Protein AF-A0A1X7I2V0-F1 (afdb_monomer_lite)

Organism: NCBI:txid561720

Secondary structure (DSSP, 8-state):
--EEEEEETTEEEEEEHHHHHHHHHTTSPTTEEEEEEEE--TTSEEEEEEEESS---HHHHHHHHHHHHHHHHHTT-EEEEEEEE-----------GGG-HHHHHHHHHHHHHHHHHHHHHHHHHHHHHHHHHHHHHHHHSHHHHHHHHHHHHHHHHHH-

Sequence (160 aa):
MYLKWVSGNGGSIFFSKPGLRDFVESRIYEGVICRDIDIMDDNNHLLVSLVTAEDSFYLDKLRLSENLVKDLNSMGIQAMVSWIHKEEEGELEEPSFLEKPLFWGVVGTSLSAVLAMGIVSTLTCLMVGGAFYGLAVFMGSDSGKNIKESIYSLIKEILD

pLDDT: mean 73.67, std 11.05, range [40.5, 87.19]

Structure (mmCIF, N/CA/C/O backbone):
data_AF-A0A1X7I2V0-F1
#
_entry.id   AF-A0A1X7I2V0-F1
#
loop_
_atom_site.group_PDB
_atom_site.id
_atom_site.type_symbol
_atom_site.label_atom_id
_atom_site.label_alt_id
_atom_site.label_comp_id
_atom_site.label_asym_id
_atom_site.label_entity_id
_atom_site.label_seq_id
_atom_site.pdbx_PDB_ins_code
_atom_site.Cartn_x
_atom_site.Cartn_y
_atom_site.Cartn_z
_atom_site.occupancy
_atom_site.B_iso_or_equiv
_atom_site.auth_seq_id
_atom_site.auth_comp_id
_atom_site.auth_asym_id
_atom_site.auth_atom_id
_atom_site.pdbx_PDB_model_num
ATOM 1 N N . MET A 1 1 ? -3.718 -9.177 11.049 1.00 46.72 1 MET A N 1
ATOM 2 C CA . MET A 1 1 ? -4.821 -9.107 12.033 1.00 46.72 1 MET A CA 1
ATOM 3 C C . MET A 1 1 ? -4.490 -7.996 13.019 1.00 46.72 1 MET A C 1
ATOM 5 O O . MET A 1 1 ? -3.739 -8.232 13.951 1.00 46.72 1 MET A O 1
ATOM 9 N N . TYR A 1 2 ? -4.954 -6.771 12.752 1.00 53.38 2 TYR A N 1
ATOM 10 C CA . TYR A 1 2 ? -4.759 -5.632 13.655 1.00 53.38 2 TYR A CA 1
ATOM 11 C C . TYR A 1 2 ? -5.954 -5.552 14.604 1.00 53.38 2 TYR A C 1
ATOM 13 O O . TYR A 1 2 ? -7.100 -5.498 14.148 1.00 53.38 2 TYR A O 1
ATOM 21 N N . LEU A 1 3 ? -5.672 -5.619 15.904 1.00 58.50 3 LEU A N 1
ATOM 22 C CA . LEU A 1 3 ? -6.649 -5.521 16.982 1.00 58.50 3 LEU A CA 1
ATOM 23 C C . LEU A 1 3 ? -6.447 -4.177 17.679 1.00 58.50 3 LEU A C 1
ATOM 25 O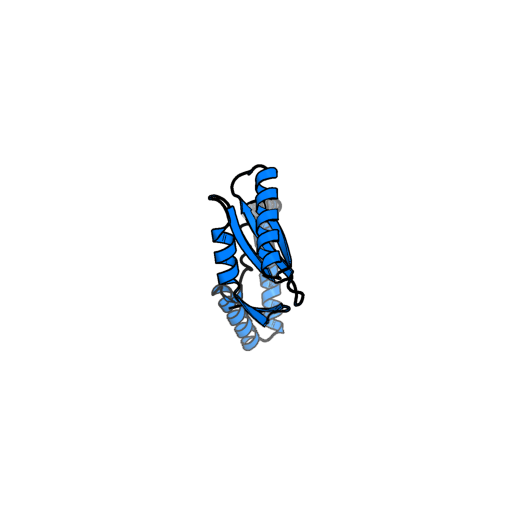 O . LEU A 1 3 ? -5.356 -3.919 18.183 1.00 58.50 3 LEU A O 1
ATOM 29 N N . LYS A 1 4 ? -7.481 -3.335 17.714 1.00 61.59 4 LYS A N 1
ATOM 30 C CA . LYS A 1 4 ? -7.475 -2.118 18.525 1.00 61.59 4 LYS A CA 1
ATOM 31 C C . LYS A 1 4 ? -8.071 -2.410 19.891 1.00 61.59 4 LYS A C 1
ATOM 33 O O . LYS A 1 4 ? -9.153 -2.993 19.984 1.00 61.59 4 LYS A O 1
ATOM 38 N N . TRP A 1 5 ? -7.359 -1.983 20.927 1.00 59.53 5 TRP A N 1
ATOM 39 C CA . TRP A 1 5 ? -7.824 -2.035 22.302 1.00 59.53 5 TRP A CA 1
ATOM 40 C C . TRP A 1 5 ? -8.564 -0.740 22.626 1.00 59.53 5 TRP A C 1
ATOM 42 O O . TRP A 1 5 ? -7.959 0.326 22.661 1.00 59.53 5 TRP A O 1
ATOM 52 N N . VAL A 1 6 ? -9.877 -0.828 22.822 1.00 62.28 6 VAL A N 1
ATOM 53 C CA . VAL A 1 6 ? -10.708 0.310 23.225 1.00 62.28 6 VAL A CA 1
ATOM 54 C C . VAL A 1 6 ? -11.168 0.052 24.653 1.00 62.28 6 VAL A C 1
ATOM 56 O O . VAL A 1 6 ? -11.920 -0.891 24.902 1.00 62.28 6 VAL A O 1
ATOM 59 N N . SER A 1 7 ? -10.718 0.886 25.589 1.00 57.56 7 SER A N 1
ATOM 60 C CA . SER A 1 7 ? -11.118 0.822 26.997 1.00 57.56 7 SER A CA 1
ATOM 61 C C . SER A 1 7 ? -12.104 1.939 27.318 1.00 57.56 7 SER A C 1
ATOM 63 O O . SER A 1 7 ? -11.795 3.113 27.137 1.00 57.56 7 SER A O 1
ATOM 65 N N . GLY A 1 8 ? -13.298 1.569 27.781 1.00 61.75 8 GLY A N 1
ATOM 66 C CA . GLY A 1 8 ? -14.348 2.496 28.199 1.00 61.75 8 GLY A CA 1
ATOM 67 C C . GLY A 1 8 ? -14.795 2.260 29.642 1.00 61.75 8 GLY A C 1
ATOM 68 O O . GLY A 1 8 ? -14.341 1.338 30.315 1.00 61.75 8 GLY A O 1
ATOM 69 N N . ASN A 1 9 ? -15.749 3.070 30.110 1.00 55.38 9 ASN A N 1
ATOM 70 C CA . ASN A 1 9 ? -16.264 3.022 31.489 1.00 55.38 9 ASN A CA 1
ATOM 71 C C . ASN A 1 9 ? -16.931 1.681 31.879 1.00 55.38 9 ASN A C 1
ATOM 73 O O . ASN A 1 9 ? -17.172 1.444 33.058 1.00 55.38 9 ASN A O 1
ATOM 77 N N . GLY A 1 10 ? -17.255 0.823 30.903 1.00 59.41 10 GLY A N 1
ATOM 78 C CA . GLY A 1 10 ? -17.902 -0.482 31.097 1.00 59.41 10 GLY A CA 1
ATOM 79 C C . GLY A 1 10 ? -17.017 -1.703 30.815 1.00 59.41 10 GLY A C 1
ATOM 80 O O . GLY A 1 10 ? -17.522 -2.820 30.867 1.00 59.41 10 GLY A O 1
ATOM 81 N N . GLY A 1 11 ? -15.730 -1.515 30.498 1.00 61.28 11 GLY A N 1
ATOM 82 C CA . GLY A 1 11 ? -14.804 -2.598 30.146 1.00 61.28 11 GLY A CA 1
ATOM 83 C C . GLY A 1 11 ? -14.008 -2.325 28.868 1.00 61.28 11 GLY A C 1
ATOM 84 O O . GLY A 1 11 ? -14.058 -1.227 28.310 1.00 61.28 11 GLY A O 1
ATOM 85 N N . SER A 1 12 ? -13.259 -3.332 28.417 1.00 61.50 12 SER A N 1
ATOM 86 C CA . SER A 1 12 ? -12.441 -3.269 27.203 1.00 61.50 12 SER A CA 1
ATOM 87 C C . SER A 1 12 ? -13.019 -4.138 26.086 1.00 61.50 12 SER A C 1
ATOM 89 O O . SER A 1 12 ? -13.438 -5.274 26.313 1.00 61.50 12 SER A O 1
ATOM 91 N N . ILE A 1 13 ? -13.051 -3.591 24.870 1.00 70.25 13 ILE A N 1
ATOM 92 C CA . ILE A 1 13 ? -13.523 -4.275 23.662 1.00 70.25 13 ILE A CA 1
ATOM 93 C C . ILE A 1 13 ? -12.380 -4.315 22.649 1.00 70.25 13 ILE A C 1
ATOM 95 O O . ILE A 1 13 ? -11.661 -3.333 22.449 1.00 70.25 13 ILE A O 1
ATOM 99 N N . PHE A 1 14 ? -12.212 -5.475 22.014 1.00 71.56 14 PHE A N 1
ATOM 100 C CA . PHE A 1 14 ? -11.254 -5.670 20.935 1.00 71.56 14 PHE A CA 1
ATOM 101 C C . PHE A 1 14 ? -11.953 -5.475 19.596 1.00 71.56 14 PHE A C 1
ATOM 103 O O . PHE A 1 14 ? -12.860 -6.232 19.250 1.00 71.56 14 PHE A O 1
ATOM 110 N N . PHE A 1 15 ? -11.497 -4.495 18.824 1.00 73.06 15 PHE A N 1
ATOM 111 C CA . PHE A 1 15 ? -11.977 -4.289 17.464 1.00 73.06 15 PHE A CA 1
ATOM 112 C C . PHE A 1 15 ? -10.955 -4.819 16.470 1.00 73.06 15 PHE A C 1
ATOM 114 O O . PHE A 1 15 ? -9.779 -4.464 16.529 1.00 73.06 15 PHE A O 1
ATOM 121 N N . SER A 1 16 ? -11.395 -5.669 15.547 1.00 78.88 16 SER A N 1
ATOM 122 C CA . SER A 1 16 ? -10.553 -6.111 14.439 1.00 78.88 16 SER A CA 1
ATOM 123 C C . SER A 1 16 ? -10.738 -5.170 13.248 1.00 78.88 16 SER A C 1
ATOM 125 O O . SER A 1 16 ? -11.865 -4.779 12.946 1.00 78.88 16 SER A O 1
ATOM 127 N N . LYS A 1 17 ? -9.646 -4.815 12.555 1.00 77.38 17 LYS A N 1
ATOM 128 C CA . LYS A 1 17 ? -9.716 -4.019 11.310 1.00 77.38 17 LYS A CA 1
ATOM 129 C C . LYS A 1 17 ? -10.690 -4.634 10.274 1.00 77.38 17 LYS A C 1
ATOM 131 O O . LYS A 1 17 ? -11.498 -3.880 9.743 1.00 77.38 17 LYS A O 1
ATOM 136 N N . PRO A 1 18 ? -10.722 -5.969 10.054 1.00 79.12 18 PRO A N 1
ATOM 137 C CA . PRO A 1 18 ? -11.732 -6.603 9.199 1.00 79.12 18 PRO A CA 1
ATOM 138 C C . PRO A 1 18 ? -13.170 -6.419 9.702 1.00 79.12 18 PRO A C 1
ATOM 140 O O . PRO A 1 18 ? -14.020 -5.990 8.941 1.00 79.12 18 PRO A O 1
ATOM 143 N N . GLY A 1 19 ? -13.445 -6.642 10.991 1.00 80.94 19 GLY A N 1
ATOM 144 C CA . GLY A 1 19 ? -14.808 -6.497 11.519 1.00 80.94 19 GLY A CA 1
ATOM 145 C C . GLY A 1 19 ? -15.313 -5.050 11.522 1.00 80.94 19 GLY A C 1
ATOM 146 O O . GLY A 1 19 ? -16.501 -4.808 11.331 1.00 80.94 19 GLY A O 1
ATOM 147 N N . LEU A 1 20 ? -14.416 -4.075 11.702 1.00 81.75 20 LEU A N 1
ATOM 148 C CA . LEU A 1 20 ? -14.740 -2.657 11.521 1.00 81.75 20 LEU A CA 1
ATOM 149 C C . LEU A 1 20 ? -15.056 -2.339 10.060 1.00 81.75 20 LEU A C 1
ATOM 151 O O . LEU A 1 20 ? -15.975 -1.567 9.798 1.00 81.75 20 LEU A O 1
ATOM 155 N N . ARG A 1 21 ? -14.327 -2.949 9.120 1.00 83.31 21 ARG A N 1
ATOM 156 C CA . ARG A 1 21 ? -14.596 -2.816 7.688 1.00 83.31 21 ARG A CA 1
ATOM 157 C C . ARG A 1 21 ? -15.968 -3.369 7.341 1.00 83.31 21 ARG A C 1
ATOM 159 O O . ARG A 1 21 ? -16.761 -2.635 6.768 1.00 83.31 21 ARG A O 1
ATOM 166 N N . ASP A 1 22 ? -16.279 -4.580 7.789 1.00 84.12 22 ASP A N 1
ATOM 167 C CA . ASP A 1 22 ? -17.584 -5.207 7.563 1.00 84.12 22 ASP A CA 1
ATOM 168 C C . ASP A 1 22 ? -18.725 -4.366 8.163 1.00 84.12 22 ASP A C 1
ATOM 170 O O . ASP A 1 22 ? -19.780 -4.191 7.552 1.00 84.12 22 ASP A O 1
ATOM 174 N N . PHE A 1 23 ? -18.510 -3.786 9.351 1.00 84.94 23 PHE A N 1
ATOM 175 C CA . PHE A 1 23 ? -19.477 -2.879 9.965 1.00 84.94 23 PHE A CA 1
ATOM 176 C C . PHE A 1 23 ? -19.709 -1.629 9.109 1.00 84.94 23 PHE A C 1
ATOM 178 O O . PHE A 1 23 ? -20.860 -1.278 8.846 1.00 84.94 23 PHE A O 1
ATOM 185 N N . VAL A 1 24 ? -18.643 -0.964 8.658 1.00 85.06 24 VAL A N 1
ATOM 186 C CA . VAL A 1 24 ? -18.753 0.221 7.796 1.00 85.06 24 VAL A CA 1
ATOM 187 C C . VAL A 1 24 ? -19.422 -0.147 6.470 1.00 85.06 24 VAL A C 1
ATOM 189 O O . VAL A 1 24 ? -20.354 0.538 6.058 1.00 85.06 24 VAL A O 1
ATOM 192 N N . GLU A 1 25 ? -19.030 -1.256 5.846 1.00 84.69 25 GLU A N 1
ATOM 193 C CA . GLU A 1 25 ? -19.613 -1.743 4.591 1.00 84.69 25 GLU A CA 1
ATOM 194 C C . GLU A 1 25 ? -21.105 -2.091 4.722 1.00 84.69 25 GLU A C 1
ATOM 196 O O . GLU A 1 25 ? -21.873 -1.869 3.792 1.00 84.69 25 GLU A O 1
ATOM 201 N N . SER A 1 26 ? -21.569 -2.524 5.898 1.00 85.12 26 SER A N 1
ATOM 202 C CA . SER A 1 26 ? -23.003 -2.742 6.149 1.00 85.12 26 SER A CA 1
ATOM 203 C C . SER A 1 26 ? -23.836 -1.454 6.252 1.00 85.12 26 SER A C 1
ATOM 205 O O . SER A 1 26 ? -25.068 -1.504 6.232 1.00 85.12 26 SER A O 1
ATOM 207 N N . ARG A 1 27 ? -23.184 -0.295 6.415 1.00 81.38 27 ARG A N 1
ATOM 208 C CA . ARG A 1 27 ? -23.824 1.015 6.625 1.00 81.38 27 ARG A CA 1
ATOM 209 C C . ARG A 1 27 ? -23.748 1.937 5.412 1.00 81.38 27 ARG A C 1
ATOM 211 O O . ARG A 1 27 ? -24.405 2.978 5.417 1.00 81.38 27 ARG A O 1
ATOM 218 N N . ILE A 1 28 ? -22.967 1.579 4.397 1.00 83.75 28 ILE A N 1
ATOM 219 C CA . ILE A 1 28 ? -22.853 2.336 3.148 1.00 83.75 28 ILE A CA 1
ATOM 220 C C . ILE A 1 28 ? -23.879 1.860 2.111 1.00 83.75 28 ILE A C 1
ATOM 222 O O . ILE A 1 28 ? -24.346 0.726 2.154 1.00 83.75 28 ILE A O 1
ATOM 226 N N . TYR A 1 29 ? -24.273 2.757 1.205 1.00 78.94 29 TYR A N 1
ATOM 227 C CA . TYR A 1 29 ? -25.185 2.448 0.100 1.00 78.94 29 TYR A CA 1
ATOM 228 C C . TYR A 1 29 ? -24.426 1.879 -1.109 1.00 78.94 29 TYR A C 1
ATOM 230 O O . TYR A 1 29 ? -23.210 2.050 -1.227 1.00 78.94 29 TYR A O 1
ATOM 238 N N . GLU A 1 30 ? -25.148 1.211 -2.014 1.00 70.94 30 GLU A N 1
ATOM 239 C CA . GLU A 1 30 ? -24.580 0.663 -3.252 1.00 70.94 30 GLU A CA 1
ATOM 240 C C . GLU A 1 30 ? -23.855 1.757 -4.056 1.00 70.94 30 GLU A C 1
ATOM 242 O O . GLU A 1 30 ? -24.407 2.827 -4.299 1.00 70.94 30 GLU A O 1
ATOM 247 N N . GLY A 1 31 ? -22.603 1.497 -4.448 1.00 70.81 31 GLY A N 1
ATOM 248 C CA . GLY A 1 31 ? -21.759 2.449 -5.187 1.00 70.81 31 GLY A CA 1
ATOM 249 C C . GLY A 1 31 ? -20.688 3.165 -4.349 1.00 70.81 31 GLY A C 1
ATOM 250 O O . GLY A 1 31 ? -19.778 3.769 -4.924 1.00 70.81 31 GLY A O 1
ATOM 251 N N . VAL A 1 32 ? -20.732 3.046 -3.016 1.00 77.81 32 VAL A N 1
ATOM 252 C CA . VAL A 1 32 ? -19.659 3.489 -2.107 1.00 77.81 32 VAL A CA 1
ATOM 253 C C . VAL A 1 32 ? -18.852 2.284 -1.638 1.00 77.81 32 VAL A C 1
ATOM 255 O O . VAL A 1 32 ? -19.412 1.244 -1.304 1.00 77.81 32 VAL A O 1
ATOM 258 N N . ILE A 1 33 ? -17.529 2.424 -1.597 1.00 80.25 33 ILE A N 1
ATOM 259 C CA . ILE A 1 33 ? -16.599 1.383 -1.154 1.00 80.25 33 ILE A CA 1
ATOM 260 C C . ILE A 1 33 ? -15.769 1.924 0.010 1.00 80.25 33 ILE A C 1
ATOM 262 O O . ILE A 1 33 ? -15.228 3.031 -0.058 1.00 80.25 33 ILE A O 1
ATOM 266 N N . CYS A 1 34 ? -15.631 1.130 1.072 1.00 80.38 34 CYS A N 1
ATOM 267 C CA . CYS A 1 34 ? -14.645 1.387 2.115 1.00 80.38 34 CYS A CA 1
ATOM 268 C C . CYS A 1 34 ? -13.259 0.969 1.597 1.00 80.38 34 CYS A C 1
ATOM 270 O O . CYS A 1 34 ? -12.986 -0.223 1.427 1.00 80.38 34 CYS A O 1
ATOM 272 N N . ARG A 1 35 ? -12.403 1.952 1.284 1.00 80.25 35 ARG A N 1
ATOM 273 C CA . ARG A 1 35 ? -11.049 1.709 0.755 1.00 80.25 35 ARG A CA 1
ATOM 274 C C . ARG A 1 35 ? -10.137 1.219 1.867 1.00 80.25 35 ARG A C 1
ATOM 276 O O . ARG A 1 35 ? -9.513 0.173 1.721 1.00 80.25 35 ARG A O 1
ATOM 283 N N . ASP A 1 36 ? -10.095 1.963 2.967 1.00 79.75 36 ASP A N 1
ATOM 284 C CA . ASP A 1 36 ? -9.294 1.591 4.124 1.00 79.75 36 ASP A CA 1
ATOM 285 C C . ASP A 1 36 ? -9.879 2.134 5.431 1.00 79.75 36 ASP A C 1
ATOM 287 O O . ASP A 1 36 ? -10.656 3.094 5.449 1.00 79.75 36 ASP A O 1
ATOM 291 N N . ILE A 1 37 ? 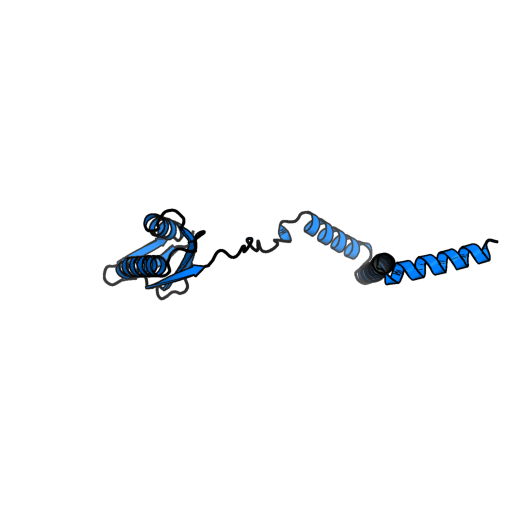-9.486 1.493 6.526 1.00 80.06 37 ILE A N 1
ATOM 292 C CA . ILE A 1 37 ? -9.758 1.921 7.892 1.00 80.06 37 ILE A CA 1
ATOM 293 C C . ILE A 1 37 ? -8.434 1.975 8.635 1.00 80.06 37 ILE A C 1
ATOM 295 O O . ILE A 1 37 ? -7.856 0.938 8.976 1.00 80.06 37 ILE A O 1
ATOM 299 N N . ASP A 1 38 ? -7.984 3.185 8.933 1.00 79.69 38 ASP A N 1
ATOM 300 C CA . ASP A 1 38 ? -6.739 3.408 9.644 1.00 79.69 38 ASP A CA 1
ATOM 301 C C . ASP A 1 38 ? -6.960 3.785 11.095 1.00 79.69 38 ASP A C 1
ATOM 303 O O . ASP A 1 38 ? -7.816 4.581 11.478 1.00 79.69 38 ASP A O 1
ATOM 307 N N . ILE A 1 39 ? -6.142 3.171 11.933 1.00 74.44 39 ILE A N 1
ATOM 308 C CA . ILE A 1 39 ? -6.123 3.401 13.363 1.00 74.44 39 ILE A CA 1
ATOM 309 C C . ILE A 1 39 ? -4.990 4.389 13.603 1.00 74.44 39 ILE A C 1
ATOM 311 O O . ILE A 1 39 ? -3.826 4.005 13.596 1.00 74.44 39 ILE A O 1
ATOM 315 N N . MET A 1 40 ? -5.340 5.667 13.750 1.00 69.62 40 MET A N 1
ATOM 316 C CA . MET A 1 40 ? -4.345 6.743 13.741 1.00 69.62 40 MET A CA 1
ATOM 317 C C . MET A 1 40 ? -3.542 6.852 15.039 1.00 69.62 40 MET A C 1
ATOM 319 O O . MET A 1 40 ? -2.438 7.383 15.008 1.00 69.62 40 MET A O 1
ATOM 323 N N . ASP A 1 41 ? -4.084 6.397 16.172 1.00 63.53 41 ASP A N 1
ATOM 324 C CA . ASP A 1 41 ? -3.416 6.552 17.468 1.00 63.53 41 ASP A CA 1
ATOM 325 C C . ASP A 1 41 ? -3.996 5.631 18.561 1.00 63.53 41 ASP A C 1
ATOM 327 O O . ASP A 1 41 ? -5.113 5.096 18.422 1.00 63.53 41 ASP A O 1
ATOM 331 N N . ASP A 1 42 ? -3.269 5.541 19.681 1.00 62.66 42 ASP A N 1
ATOM 332 C CA . ASP A 1 42 ? -3.669 4.906 20.951 1.00 62.66 42 ASP A CA 1
ATOM 333 C C . ASP A 1 42 ? -4.900 5.585 21.586 1.00 62.66 42 ASP A C 1
ATOM 335 O O . ASP A 1 42 ? -5.623 4.981 22.376 1.00 62.66 42 ASP A O 1
ATOM 339 N N . ASN A 1 43 ? -5.214 6.819 21.183 1.00 60.19 43 ASN A N 1
ATOM 340 C CA . ASN A 1 43 ? -6.324 7.620 21.708 1.00 60.19 43 ASN A CA 1
ATOM 341 C C . ASN A 1 43 ? -7.704 7.281 21.110 1.00 60.19 43 ASN A C 1
ATOM 343 O O . ASN A 1 43 ? -8.583 8.133 21.056 1.00 60.19 43 ASN A O 1
ATOM 347 N N . ASN A 1 44 ? -7.940 6.052 20.642 1.00 69.50 44 ASN A N 1
ATOM 348 C CA . ASN A 1 44 ? -9.218 5.645 20.029 1.00 69.50 44 ASN A CA 1
ATOM 349 C C . ASN A 1 44 ? -9.617 6.369 18.729 1.00 69.50 44 ASN A C 1
ATOM 351 O O . ASN A 1 44 ? -10.754 6.223 18.286 1.00 69.50 44 ASN A O 1
ATOM 355 N N . HIS A 1 45 ? -8.687 7.041 18.047 1.00 78.19 45 HIS A N 1
ATOM 356 C CA . HIS A 1 45 ? -8.988 7.700 16.773 1.00 78.19 45 HIS A CA 1
ATOM 357 C C . HIS A 1 45 ? -8.998 6.703 15.602 1.00 78.19 45 HIS A C 1
ATOM 359 O O . HIS A 1 45 ? -8.109 5.849 15.492 1.00 78.19 45 HIS A O 1
ATOM 365 N N . LEU A 1 46 ? -10.017 6.792 14.754 1.00 82.50 46 LEU A N 1
ATOM 366 C CA . LEU A 1 46 ? -10.243 5.927 13.600 1.00 82.50 46 LEU A CA 1
ATOM 367 C C . LEU A 1 46 ? -10.501 6.789 12.363 1.00 82.50 46 LEU A C 1
ATOM 369 O O . LEU A 1 46 ? -11.416 7.606 12.361 1.00 82.50 46 LEU A O 1
ATOM 373 N N . LEU A 1 47 ? -9.718 6.595 11.312 1.00 82.88 47 LEU A N 1
ATOM 374 C CA . LEU A 1 47 ? -9.920 7.220 10.015 1.00 82.88 47 LEU A CA 1
ATOM 375 C C . LEU A 1 47 ? -10.595 6.215 9.085 1.00 82.88 47 LEU A C 1
ATOM 377 O O . LEU A 1 47 ? -10.044 5.151 8.815 1.00 82.88 47 LEU A O 1
ATOM 381 N N . VAL A 1 48 ? -11.787 6.546 8.600 1.00 84.00 48 VAL A N 1
ATOM 382 C CA . VAL A 1 48 ? -12.508 5.749 7.602 1.00 84.00 48 VAL A CA 1
ATOM 383 C C . VAL A 1 48 ? -12.382 6.440 6.256 1.00 84.00 48 VAL A C 1
ATOM 385 O O . VAL A 1 48 ? -12.883 7.551 6.082 1.00 84.00 48 VAL A O 1
ATOM 388 N N . SER A 1 49 ? -11.741 5.774 5.303 1.00 84.50 49 SER A N 1
ATOM 389 C CA . SER A 1 49 ? -11.558 6.273 3.943 1.00 84.50 49 SER A CA 1
ATOM 390 C C . SER A 1 49 ? -12.614 5.665 3.023 1.00 84.50 49 SER A C 1
ATOM 392 O O . SER A 1 49 ? -12.603 4.462 2.748 1.00 84.50 49 SER A O 1
ATOM 394 N N . LEU A 1 50 ? -13.539 6.498 2.545 1.00 84.06 50 LEU A N 1
ATOM 395 C CA . LEU A 1 50 ? -14.618 6.105 1.640 1.00 84.06 50 LEU A CA 1
ATOM 396 C C . LEU A 1 50 ? -14.348 6.608 0.223 1.00 84.06 50 LEU A C 1
ATOM 398 O O . LEU A 1 50 ? -13.923 7.746 0.025 1.00 84.06 50 LEU A O 1
ATOM 402 N N . VAL A 1 51 ? -14.643 5.764 -0.762 1.00 80.69 51 VAL A N 1
ATOM 403 C CA . VAL A 1 51 ? -14.536 6.076 -2.190 1.00 80.69 51 VAL A CA 1
ATOM 404 C C . VAL A 1 51 ? -15.908 5.914 -2.828 1.00 80.69 51 VAL A C 1
ATOM 406 O O . VAL A 1 51 ? -16.606 4.939 -2.564 1.00 80.69 51 VAL A O 1
ATOM 409 N N . THR A 1 52 ? -16.287 6.853 -3.691 1.00 76.75 52 THR A N 1
ATOM 410 C CA . THR A 1 52 ? -17.495 6.764 -4.522 1.00 76.75 52 THR A CA 1
ATOM 411 C C . THR A 1 52 ? -17.112 6.854 -5.994 1.00 76.75 52 T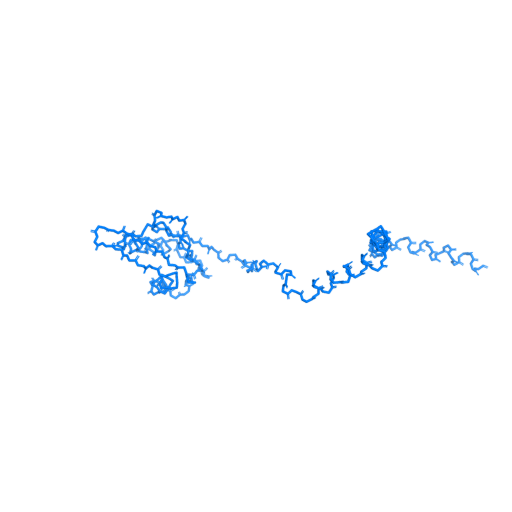HR A C 1
ATOM 413 O O . THR A 1 52 ? -16.230 7.634 -6.355 1.00 76.75 52 THR A O 1
ATOM 416 N N . ALA A 1 53 ? -17.744 6.034 -6.836 1.00 63.59 53 ALA A N 1
ATOM 417 C CA . ALA A 1 53 ? -17.568 6.087 -8.291 1.00 63.59 53 ALA A CA 1
ATOM 418 C C . ALA A 1 53 ? -18.433 7.177 -8.945 1.00 63.59 53 ALA A C 1
ATOM 420 O O . ALA A 1 53 ? -18.113 7.648 -10.032 1.00 63.59 53 ALA A O 1
ATOM 421 N N . GLU A 1 54 ? -19.515 7.577 -8.278 1.00 63.94 54 GLU A N 1
ATOM 422 C CA . GLU A 1 54 ? -20.396 8.649 -8.725 1.00 63.94 54 GLU A CA 1
ATOM 423 C C . GLU A 1 54 ? -20.055 9.954 -8.003 1.00 63.94 54 GLU A C 1
ATOM 425 O O . GLU A 1 54 ? -19.670 9.941 -6.824 1.00 63.94 54 GLU A O 1
ATOM 430 N N . ASP A 1 55 ? -20.266 11.084 -8.687 1.00 61.94 55 ASP A N 1
ATOM 431 C CA . ASP A 1 55 ? -20.384 12.412 -8.076 1.00 61.94 55 ASP A CA 1
ATOM 432 C C . ASP A 1 55 ? -21.663 12.456 -7.226 1.00 61.94 55 ASP A C 1
ATOM 434 O O . ASP A 1 55 ? -22.637 13.147 -7.525 1.00 61.94 55 ASP A O 1
ATOM 438 N N . SER A 1 56 ? -21.686 11.653 -6.162 1.00 63.22 56 SER A N 1
ATOM 439 C CA . SER A 1 56 ? -22.796 11.624 -5.229 1.00 63.22 56 SER A CA 1
ATOM 440 C C . SER A 1 56 ? -22.927 12.997 -4.579 1.00 63.22 56 SER A C 1
ATOM 442 O O . SER A 1 56 ? -21.930 13.657 -4.251 1.00 63.22 56 SER A O 1
ATOM 444 N N . PHE A 1 57 ? -24.174 13.458 -4.448 1.00 67.88 57 PHE A N 1
ATOM 445 C CA . PHE A 1 57 ? -24.478 14.795 -3.958 1.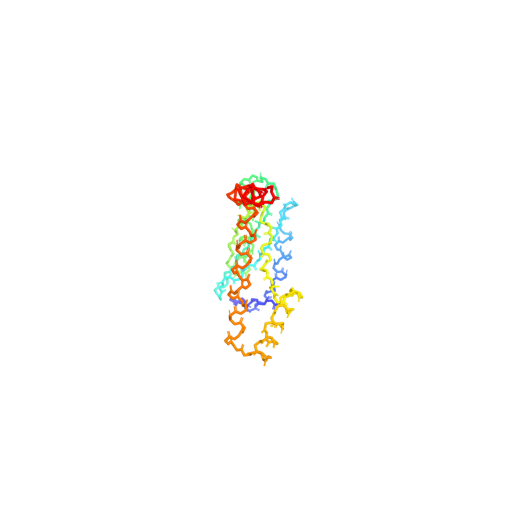00 67.88 57 PHE A CA 1
ATOM 446 C C . PHE A 1 57 ? -23.780 15.036 -2.614 1.00 67.88 57 PHE A C 1
ATOM 448 O O . PHE A 1 57 ? -23.840 14.210 -1.704 1.00 67.88 57 PHE A O 1
ATOM 455 N N . TYR A 1 58 ? -23.136 16.198 -2.472 1.00 74.00 58 TYR A N 1
ATOM 456 C CA . TYR A 1 58 ? -22.391 16.591 -1.267 1.00 74.00 58 TYR A CA 1
ATOM 457 C C . TYR A 1 58 ? -23.186 16.369 0.035 1.00 74.00 58 TYR A C 1
ATOM 459 O O . TYR A 1 58 ? -22.627 15.956 1.049 1.00 74.00 58 TYR A O 1
ATOM 467 N N . LEU A 1 59 ? -24.506 16.580 -0.007 1.00 76.31 59 LEU A N 1
ATOM 468 C CA . LEU A 1 59 ? -25.405 16.369 1.130 1.00 76.31 59 LEU A CA 1
ATOM 469 C C . LEU A 1 59 ? -25.522 14.899 1.554 1.00 76.31 59 LEU A C 1
ATOM 471 O O . LEU A 1 59 ? -25.615 14.625 2.749 1.00 76.31 59 LEU A O 1
ATOM 475 N N . ASP A 1 60 ? -25.490 13.960 0.612 1.00 79.62 60 ASP A N 1
ATOM 476 C CA . ASP A 1 60 ? -25.575 12.530 0.912 1.00 79.62 60 ASP A CA 1
ATOM 477 C C . ASP A 1 60 ? -24.250 12.014 1.480 1.00 79.62 60 ASP A C 1
ATOM 479 O O . ASP A 1 60 ? -24.246 11.245 2.444 1.00 79.62 60 ASP A O 1
ATOM 483 N N . LYS A 1 61 ? -23.120 12.524 0.966 1.00 79.19 61 LYS A N 1
ATOM 484 C CA . LYS A 1 61 ? -21.788 12.280 1.543 1.00 79.19 61 LYS A CA 1
ATOM 485 C C . LYS A 1 61 ? -21.702 12.769 2.987 1.00 79.19 61 LYS A C 1
ATOM 487 O O . LYS A 1 61 ? -21.240 12.034 3.861 1.00 79.19 61 LYS A O 1
ATOM 492 N N . LEU A 1 62 ? -22.186 13.985 3.245 1.00 81.62 62 LEU A N 1
ATOM 493 C CA . LEU A 1 62 ? -22.159 14.587 4.575 1.00 81.62 62 LEU A CA 1
ATOM 494 C C . LEU A 1 62 ? -23.033 13.797 5.559 1.00 81.62 62 LEU A C 1
ATOM 496 O O . LEU A 1 62 ? -22.552 13.394 6.616 1.00 81.62 62 LEU A O 1
ATOM 500 N N . ARG A 1 63 ? -24.275 13.475 5.180 1.00 85.00 63 ARG A N 1
ATOM 501 C CA . ARG A 1 63 ? -25.192 12.679 6.015 1.00 85.00 63 ARG A CA 1
ATOM 502 C C . ARG A 1 63 ? -24.639 11.300 6.345 1.00 85.00 63 ARG A C 1
ATOM 504 O O . ARG A 1 63 ? -24.734 10.863 7.489 1.00 85.00 63 ARG A O 1
ATOM 511 N N . LEU A 1 64 ? -24.062 10.612 5.361 1.00 84.94 64 LEU A N 1
ATOM 512 C CA . LEU A 1 64 ? -23.447 9.311 5.594 1.00 84.94 64 LEU A CA 1
ATOM 513 C C . LEU A 1 64 ? -22.253 9.435 6.549 1.00 84.94 64 LEU A C 1
ATOM 515 O O . LEU A 1 64 ? -22.149 8.656 7.494 1.00 84.94 64 LEU A O 1
ATOM 519 N N . SER A 1 65 ? -21.393 10.439 6.346 1.00 85.56 65 SER A N 1
ATOM 520 C CA . SER A 1 65 ? -20.259 10.673 7.241 1.00 85.56 65 SER A CA 1
ATOM 521 C C . SER A 1 65 ? -20.699 10.986 8.672 1.00 85.56 65 SER A C 1
ATOM 523 O O . SER A 1 65 ? -20.171 10.391 9.604 1.00 85.56 65 SER A O 1
ATOM 525 N N . GLU A 1 66 ? -21.714 11.831 8.865 1.00 86.50 66 GLU A N 1
ATOM 526 C CA . GLU A 1 66 ? -22.246 12.157 10.191 1.00 86.50 66 GLU A CA 1
ATOM 527 C C . GLU A 1 66 ? -22.854 10.935 10.884 1.00 86.50 66 GLU A C 1
ATOM 529 O O . GLU A 1 66 ? -22.607 10.717 12.071 1.00 86.50 66 GLU A O 1
ATOM 534 N N . ASN A 1 67 ? -23.605 10.108 10.152 1.00 87.19 67 ASN A N 1
ATOM 535 C CA . ASN A 1 67 ? -24.190 8.882 10.694 1.00 87.19 67 ASN A CA 1
ATOM 536 C C . ASN A 1 67 ? -23.111 7.873 11.102 1.00 87.19 67 ASN A C 1
ATOM 538 O O . ASN A 1 67 ? -23.165 7.341 12.208 1.00 87.19 67 ASN A O 1
ATOM 542 N N . LEU A 1 68 ? -22.100 7.660 10.255 1.00 86.06 68 LEU A N 1
ATOM 543 C CA . LEU A 1 68 ? -20.970 6.779 10.561 1.00 86.06 68 LEU A CA 1
ATOM 544 C C . LEU A 1 68 ? -20.181 7.270 11.776 1.00 86.06 68 LEU A C 1
ATOM 546 O O . LEU A 1 68 ? -19.879 6.486 12.673 1.00 86.06 68 LEU A O 1
ATOM 550 N N . VAL A 1 69 ? -19.886 8.571 11.837 1.00 87.06 69 VAL A N 1
ATOM 551 C CA . VAL A 1 69 ? -19.201 9.178 12.984 1.00 87.06 69 VAL A CA 1
ATOM 552 C C . VAL A 1 69 ? -20.035 9.025 14.251 1.00 87.06 69 VAL A C 1
ATOM 554 O O . VAL A 1 69 ? -19.496 8.675 15.296 1.00 87.06 69 VAL A O 1
ATOM 557 N N . LYS A 1 70 ? -21.352 9.236 14.182 1.00 86.56 70 LYS A N 1
ATOM 558 C CA . LYS A 1 70 ? -22.254 9.076 15.328 1.00 86.56 70 LYS A CA 1
ATOM 559 C C . LYS A 1 70 ? -22.305 7.632 15.827 1.00 86.56 70 LYS A C 1
ATOM 561 O O . LYS A 1 70 ? -22.206 7.412 17.034 1.00 86.56 70 LYS A O 1
ATOM 566 N N . ASP A 1 71 ? -22.421 6.667 14.920 1.00 85.75 71 ASP A N 1
ATOM 567 C CA . ASP A 1 71 ? -22.462 5.244 15.256 1.00 85.75 71 ASP A CA 1
ATOM 568 C C . ASP A 1 71 ? -21.138 4.793 15.888 1.00 85.75 71 ASP A C 1
ATOM 570 O O . ASP A 1 71 ? -21.140 4.152 16.939 1.00 85.75 71 ASP A O 1
ATOM 574 N N . LEU A 1 72 ? -19.998 5.193 15.321 1.00 83.19 72 LEU A N 1
ATOM 575 C CA . LEU A 1 72 ? -18.671 4.863 15.853 1.00 83.19 72 LEU A CA 1
ATOM 576 C C . LEU A 1 72 ? -18.385 5.570 17.187 1.00 83.19 72 LEU A C 1
ATOM 578 O O . LEU A 1 72 ? -17.902 4.933 18.126 1.00 83.19 72 LEU A O 1
ATOM 582 N N . ASN A 1 73 ? -18.791 6.834 17.335 1.00 83.25 73 ASN A N 1
ATOM 583 C CA . ASN A 1 73 ? -18.696 7.556 18.606 1.00 83.25 73 ASN A CA 1
ATOM 584 C C . ASN A 1 73 ? -19.545 6.897 19.699 1.00 83.25 73 ASN A C 1
ATOM 586 O O . ASN A 1 73 ? -19.122 6.850 20.854 1.00 83.25 73 ASN A O 1
ATOM 590 N N . SER A 1 74 ? -20.714 6.341 19.356 1.00 81.81 74 SER A N 1
ATOM 591 C CA . SER A 1 74 ? -21.547 5.601 20.315 1.00 81.81 74 SER A CA 1
ATOM 592 C C . SER A 1 74 ? -20.863 4.334 20.849 1.00 81.81 74 SER A C 1
ATOM 594 O O . SER A 1 74 ? -21.142 3.906 21.967 1.00 81.81 74 SER A O 1
ATOM 596 N N . MET A 1 75 ? -19.909 3.784 20.089 1.00 76.00 75 MET A N 1
ATOM 597 C CA . MET A 1 75 ? -19.056 2.662 20.491 1.00 76.00 75 MET A CA 1
ATOM 598 C C . MET A 1 75 ? -17.794 3.104 21.255 1.00 76.00 75 MET A C 1
ATOM 600 O O . MET A 1 75 ? -16.960 2.268 21.598 1.00 76.00 75 MET A O 1
ATOM 604 N N . GLY A 1 76 ? -17.638 4.403 21.538 1.00 73.06 76 GLY A N 1
ATOM 605 C CA . GLY A 1 76 ? -16.460 4.959 22.211 1.00 73.06 76 GLY A CA 1
ATOM 606 C C . GLY A 1 76 ? -15.239 5.129 21.300 1.00 73.06 76 GLY A C 1
ATOM 607 O O . GLY A 1 76 ? -14.121 5.276 21.799 1.00 73.06 76 GLY A O 1
ATOM 608 N N . ILE A 1 77 ? -15.437 5.097 19.979 1.00 79.50 77 ILE A N 1
ATOM 609 C CA . ILE A 1 77 ? -14.391 5.270 18.968 1.00 79.50 77 ILE A CA 1
ATOM 610 C C . ILE A 1 77 ? -14.543 6.658 18.354 1.00 79.50 77 ILE A C 1
ATOM 612 O O . ILE A 1 77 ? -15.573 6.951 17.755 1.00 79.50 77 ILE A O 1
ATOM 616 N N . GLN A 1 78 ? -13.512 7.498 18.455 1.00 80.31 78 GLN A N 1
ATOM 617 C CA . GLN A 1 78 ? -13.520 8.795 17.783 1.00 80.31 78 GLN A CA 1
ATOM 618 C C . GLN A 1 78 ? -13.222 8.588 16.303 1.00 80.31 78 GLN A C 1
ATOM 620 O O . GLN A 1 78 ? -12.084 8.318 15.925 1.00 80.31 78 GLN A O 1
ATOM 625 N N . ALA A 1 79 ? -14.249 8.671 15.465 1.00 81.75 79 ALA A N 1
ATOM 626 C CA . ALA A 1 79 ? -14.106 8.444 14.035 1.00 81.75 79 ALA A CA 1
ATOM 627 C C . ALA A 1 79 ? -14.039 9.752 13.243 1.00 81.75 79 ALA A C 1
ATOM 629 O O . ALA A 1 79 ? -14.779 10.699 13.508 1.00 81.75 79 ALA A O 1
ATOM 630 N N . MET A 1 80 ? -13.189 9.768 12.222 1.00 83.50 80 MET A N 1
ATOM 631 C CA . MET A 1 80 ? -13.147 10.777 11.174 1.00 83.50 80 MET A CA 1
ATOM 632 C C . MET A 1 80 ? -13.382 10.081 9.836 1.00 83.50 80 MET A C 1
ATOM 634 O O . MET A 1 80 ? -12.777 9.049 9.553 1.00 83.50 80 MET A O 1
ATOM 638 N N . VAL A 1 81 ? -14.274 10.631 9.015 1.00 84.12 81 VAL A N 1
ATOM 639 C CA . VAL A 1 81 ? -14.580 10.086 7.688 1.00 84.12 81 VAL A CA 1
ATOM 640 C C . VAL A 1 81 ? -13.936 10.982 6.642 1.00 84.12 81 VAL A C 1
ATOM 642 O O . VAL A 1 81 ? -14.212 12.180 6.596 1.00 84.12 81 VAL A O 1
ATOM 645 N N . SER A 1 82 ? -13.081 10.394 5.812 1.00 83.44 82 SER A N 1
ATOM 646 C CA . SER A 1 82 ? -12.458 11.053 4.670 1.00 83.44 82 SER A CA 1
ATOM 647 C C . SER A 1 82 ? -13.051 10.505 3.378 1.00 83.44 82 SER A C 1
ATOM 649 O O . SER A 1 82 ? -13.193 9.292 3.214 1.00 83.44 82 SER A O 1
ATOM 651 N N . TRP A 1 83 ? -13.401 11.405 2.463 1.00 82.31 83 TRP A N 1
ATOM 652 C CA . TRP A 1 83 ? -13.884 11.053 1.133 1.00 82.31 83 TRP A CA 1
ATOM 653 C C . TRP A 1 83 ? -12.750 11.219 0.135 1.00 82.31 83 TRP A C 1
ATOM 655 O O . TRP A 1 83 ? -12.260 12.328 -0.069 1.00 82.31 83 TRP A O 1
ATOM 665 N N . ILE A 1 84 ? -12.361 10.119 -0.498 1.00 74.56 84 ILE A N 1
ATOM 666 C CA . ILE A 1 84 ? -11.368 10.119 -1.564 1.00 74.56 84 ILE A CA 1
ATOM 667 C C . ILE A 1 84 ? -12.144 10.065 -2.877 1.00 74.56 84 ILE A C 1
ATOM 669 O O . ILE A 1 84 ? -12.875 9.107 -3.150 1.00 74.56 84 ILE A O 1
ATOM 673 N N . HIS A 1 85 ? -12.042 11.132 -3.669 1.00 62.22 85 HIS A N 1
ATOM 674 C CA . HIS A 1 85 ? -12.557 11.119 -5.034 1.00 62.22 85 HIS A CA 1
ATOM 675 C C . HIS A 1 85 ? -11.715 10.128 -5.825 1.00 62.22 85 HIS A C 1
ATOM 677 O O . HIS A 1 85 ? -10.490 10.137 -5.717 1.00 62.22 85 HIS A O 1
ATOM 683 N N . LYS A 1 86 ? -12.369 9.252 -6.588 1.00 54.41 86 LYS A N 1
ATOM 684 C CA . LYS A 1 86 ? -11.693 8.301 -7.465 1.00 54.41 86 LYS A CA 1
ATOM 685 C C . LYS A 1 86 ? -11.100 9.062 -8.657 1.00 54.41 86 LYS A C 1
ATOM 687 O O . LYS A 1 86 ? -11.576 8.925 -9.776 1.00 54.41 86 LYS A O 1
ATOM 692 N N . GLU A 1 87 ? -10.080 9.884 -8.427 1.00 46.16 87 GLU A N 1
ATOM 693 C CA . GLU A 1 87 ? -9.047 10.007 -9.448 1.00 46.16 87 GLU A CA 1
ATOM 694 C C . GLU A 1 87 ? -8.455 8.608 -9.609 1.00 46.16 87 GLU A C 1
ATOM 696 O O . GLU A 1 87 ? -8.387 7.844 -8.641 1.00 46.16 87 GLU A O 1
ATOM 701 N N . GLU A 1 88 ? -8.161 8.221 -10.846 1.00 44.28 88 GLU A N 1
ATOM 702 C CA . GLU A 1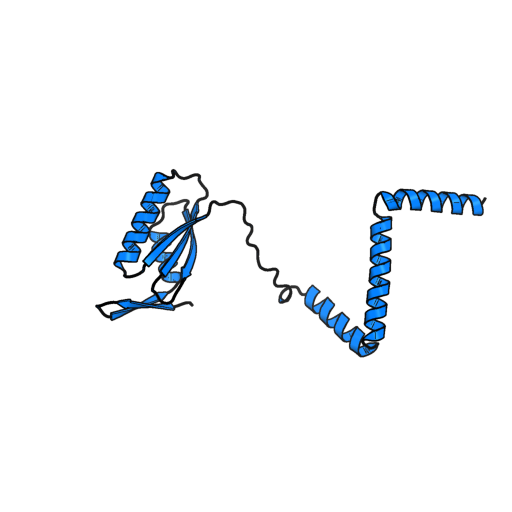 88 ? -7.545 6.946 -11.205 1.00 44.28 88 GLU A CA 1
ATOM 703 C C . GLU A 1 88 ? -6.150 6.830 -10.573 1.00 44.28 88 GLU A C 1
ATOM 705 O O . GLU A 1 88 ? -5.120 6.857 -11.235 1.00 44.28 88 GLU A O 1
ATOM 710 N N . GLU A 1 89 ? -6.096 6.692 -9.259 1.00 41.59 89 GLU A N 1
ATOM 711 C CA . GLU A 1 89 ? -4.942 6.205 -8.547 1.00 41.59 89 GLU A CA 1
ATOM 712 C C . GLU A 1 89 ? -4.976 4.699 -8.743 1.00 41.59 89 GLU A C 1
ATOM 714 O O . GLU A 1 89 ? -5.596 3.955 -7.974 1.00 41.59 89 GLU A O 1
ATOM 719 N N . GLY A 1 90 ? -4.331 4.260 -9.827 1.00 44.84 90 GLY A N 1
ATOM 720 C CA . GLY A 1 90 ? -3.712 2.948 -9.824 1.00 44.84 90 GLY A CA 1
ATOM 721 C C . GLY A 1 90 ? -3.021 2.790 -8.479 1.00 44.84 90 GLY A C 1
ATOM 722 O O . GLY A 1 90 ? -2.316 3.703 -8.041 1.00 44.84 90 GLY A O 1
ATOM 723 N N . GLU A 1 91 ? -3.304 1.681 -7.797 1.00 40.50 91 GLU A N 1
ATOM 724 C CA . GLU A 1 91 ? -2.506 1.254 -6.660 1.00 40.50 91 GLU A CA 1
ATOM 725 C C . GLU A 1 91 ? -1.048 1.486 -7.049 1.00 40.50 91 GLU A C 1
ATOM 727 O O . GLU A 1 91 ? -0.530 0.862 -7.978 1.00 40.50 91 GLU A O 1
ATOM 732 N N . LEU A 1 92 ? -0.389 2.435 -6.385 1.00 48.81 92 LEU A N 1
ATOM 733 C CA . LEU A 1 92 ? 1.055 2.409 -6.312 1.00 48.81 92 LEU A CA 1
ATOM 734 C C . LEU A 1 92 ? 1.351 1.180 -5.453 1.00 48.81 92 LEU A C 1
ATOM 736 O O . LEU A 1 92 ? 1.612 1.299 -4.260 1.00 48.81 92 LEU A O 1
ATOM 740 N N . GLU A 1 93 ? 1.233 -0.010 -6.053 1.00 51.09 93 GLU A N 1
ATOM 741 C CA . GLU A 1 93 ? 2.001 -1.165 -5.633 1.00 51.09 93 GLU A CA 1
ATOM 742 C C . GLU A 1 93 ? 3.417 -0.620 -5.517 1.00 51.09 93 GLU A C 1
ATOM 744 O O . GLU A 1 93 ? 4.029 -0.243 -6.525 1.00 51.09 93 GLU A O 1
ATOM 749 N N . GLU A 1 94 ? 3.910 -0.467 -4.284 1.00 53.97 94 GLU A N 1
ATOM 750 C CA . GLU A 1 94 ? 5.326 -0.220 -4.082 1.00 53.97 94 GLU A CA 1
ATOM 751 C C . GLU A 1 94 ? 6.031 -1.254 -4.952 1.00 53.97 94 GLU A C 1
ATOM 753 O O . GLU A 1 94 ? 5.748 -2.445 -4.791 1.00 53.97 94 GLU A O 1
ATOM 758 N N . PRO A 1 95 ? 6.856 -0.855 -5.938 1.00 55.88 95 PRO A N 1
ATOM 759 C CA . PRO A 1 95 ? 7.494 -1.827 -6.794 1.00 55.88 95 PRO A CA 1
ATOM 760 C C . PRO A 1 95 ? 8.388 -2.664 -5.887 1.00 55.88 95 PRO A C 1
ATOM 762 O O . PRO A 1 95 ? 9.494 -2.254 -5.542 1.00 55.88 95 PRO A O 1
ATOM 765 N N . SER A 1 96 ? 7.887 -3.829 -5.477 1.00 67.62 96 SER A N 1
ATOM 766 C CA . SER A 1 96 ? 8.592 -4.789 -4.648 1.00 67.62 96 SER A CA 1
ATOM 767 C C . SER A 1 96 ? 9.682 -5.363 -5.536 1.00 67.62 96 SER A C 1
ATOM 769 O O . SER A 1 96 ? 9.529 -6.377 -6.216 1.00 67.62 96 SER A O 1
ATOM 771 N N . PHE A 1 97 ? 10.799 -4.637 -5.638 1.00 67.69 97 PHE A N 1
ATOM 772 C CA . PHE A 1 97 ? 11.949 -5.043 -6.440 1.00 67.69 97 PHE A CA 1
ATOM 773 C C . PHE A 1 97 ? 12.442 -6.425 -5.996 1.00 67.69 97 PHE A C 1
ATOM 775 O O . PHE A 1 97 ? 12.947 -7.183 -6.815 1.00 67.69 97 PHE A O 1
ATOM 782 N N . LEU A 1 98 ? 12.198 -6.783 -4.732 1.00 72.06 98 LEU A N 1
ATOM 783 C CA . LEU A 1 98 ? 12.482 -8.085 -4.138 1.00 72.06 98 LEU A CA 1
ATOM 784 C C . LEU A 1 98 ? 11.649 -9.236 -4.726 1.00 72.06 98 LEU A C 1
ATOM 786 O O . LEU A 1 98 ? 12.114 -10.373 -4.704 1.00 72.06 98 LEU A O 1
ATOM 790 N N . GLU A 1 99 ? 10.466 -8.972 -5.281 1.00 73.56 99 GLU A N 1
ATOM 791 C CA . GLU A 1 99 ? 9.622 -9.987 -5.931 1.00 73.56 99 GLU A CA 1
ATOM 792 C C . GLU A 1 99 ? 9.959 -10.177 -7.413 1.00 73.56 99 GLU A C 1
ATOM 794 O O . GLU A 1 99 ? 9.576 -11.175 -8.026 1.00 73.56 99 GLU A O 1
ATOM 799 N N . LYS A 1 100 ? 10.724 -9.253 -8.008 1.00 78.19 100 LYS A N 1
ATOM 800 C CA . LYS A 1 100 ? 11.098 -9.343 -9.420 1.00 78.19 100 LYS A CA 1
ATOM 801 C C . LYS A 1 100 ? 12.254 -10.339 -9.590 1.00 78.19 100 LYS A C 1
ATOM 803 O O . LYS A 1 100 ? 13.366 -10.060 -9.146 1.00 78.19 100 LYS A O 1
ATOM 808 N N . PRO A 1 101 ? 12.082 -11.456 -10.321 1.00 80.44 101 PRO A N 1
ATOM 809 C CA . PRO A 1 101 ? 13.161 -12.430 -10.526 1.00 80.44 101 PRO A CA 1
ATOM 810 C C . PRO A 1 101 ? 14.379 -11.823 -11.242 1.00 80.44 101 PRO A C 1
ATOM 812 O O . PRO A 1 101 ? 15.520 -12.198 -10.973 1.00 80.44 101 PRO A O 1
ATOM 815 N N . LEU A 1 102 ? 14.158 -10.824 -12.102 1.00 83.06 102 LEU A N 1
ATOM 816 C CA . LEU A 1 102 ? 15.232 -10.077 -12.761 1.00 83.06 102 LEU A CA 1
ATOM 817 C C . LEU A 1 102 ? 16.106 -9.291 -11.776 1.00 83.06 102 LEU A C 1
ATOM 819 O O . LEU A 1 102 ? 17.305 -9.174 -12.011 1.00 83.06 102 LEU A O 1
ATOM 823 N N . PHE A 1 103 ? 15.545 -8.788 -10.673 1.00 82.62 103 PHE A N 1
ATOM 824 C CA . PHE A 1 103 ? 16.316 -8.077 -9.653 1.00 82.62 103 PHE A CA 1
ATOM 825 C C . PHE A 1 103 ? 17.365 -9.000 -9.029 1.00 82.62 103 PHE A C 1
ATOM 827 O O . PHE A 1 103 ? 18.548 -8.667 -9.012 1.00 82.62 103 PHE A O 1
ATOM 834 N N . TRP A 1 104 ? 16.961 -10.204 -8.620 1.00 85.06 104 TRP A N 1
ATOM 835 C CA . TRP A 1 104 ? 17.884 -11.212 -8.094 1.00 85.06 104 TRP A CA 1
ATOM 836 C C . TRP A 1 104 ? 18.907 -11.672 -9.131 1.00 85.06 104 TRP A C 1
ATOM 838 O O . TRP A 1 104 ? 20.069 -11.881 -8.784 1.00 85.06 104 TRP A O 1
ATOM 848 N N . GLY A 1 105 ? 18.512 -11.757 -10.405 1.00 85.44 105 GLY A N 1
ATOM 849 C CA . GLY A 1 105 ? 19.440 -11.993 -11.510 1.00 85.44 105 GLY A CA 1
ATOM 850 C C . GLY A 1 105 ? 20.531 -10.921 -11.583 1.00 85.44 105 GLY A C 1
ATOM 851 O O . GLY A 1 105 ? 21.719 -11.242 -11.579 1.00 85.44 105 GLY A O 1
ATOM 852 N N . VAL A 1 106 ? 20.152 -9.642 -11.573 1.00 86.44 106 VAL A N 1
ATOM 853 C CA . VAL A 1 106 ? 21.100 -8.515 -11.606 1.00 86.44 106 VAL A CA 1
ATOM 854 C C . VAL A 1 106 ? 21.999 -8.505 -10.369 1.00 86.44 106 VAL A C 1
ATOM 856 O O . VAL A 1 106 ? 23.218 -8.376 -10.501 1.00 86.44 106 VAL A O 1
ATOM 859 N N . VAL A 1 107 ? 21.430 -8.692 -9.176 1.00 86.50 107 VAL A N 1
ATOM 860 C CA . VAL A 1 107 ? 22.179 -8.718 -7.910 1.00 86.50 107 VAL A CA 1
ATOM 861 C C . VAL A 1 107 ? 23.180 -9.874 -7.888 1.00 86.50 107 VAL A C 1
ATOM 863 O O . VAL A 1 107 ? 24.356 -9.660 -7.599 1.00 86.50 107 VAL A O 1
ATOM 866 N N . GLY A 1 108 ? 22.750 -11.084 -8.250 1.00 85.50 108 GLY A N 1
ATOM 867 C CA . GLY A 1 108 ? 23.608 -12.268 -8.278 1.00 85.50 108 GLY A CA 1
ATOM 868 C C . GLY A 1 108 ? 24.745 -12.145 -9.292 1.00 85.50 108 GLY A C 1
ATOM 869 O O . GLY A 1 108 ? 25.894 -12.448 -8.971 1.00 85.50 108 GLY A O 1
ATOM 870 N N . THR A 1 109 ? 24.454 -11.627 -10.489 1.00 84.88 109 THR A N 1
ATOM 871 C CA . THR A 1 109 ? 25.474 -11.413 -11.531 1.00 84.88 109 THR A CA 1
ATOM 872 C C . THR A 1 109 ? 26.482 -10.349 -11.100 1.00 84.88 109 THR A C 1
ATOM 874 O O . THR A 1 109 ? 27.686 -10.538 -11.262 1.00 84.88 109 THR A O 1
ATOM 877 N N . SER A 1 110 ? 26.009 -9.266 -10.478 1.00 79.75 110 SER A N 1
ATOM 878 C CA . SER A 1 110 ? 26.872 -8.204 -9.949 1.00 79.75 110 SER A CA 1
ATOM 879 C C . SER A 1 110 ? 27.784 -8.730 -8.841 1.00 79.75 110 SER A C 1
ATOM 881 O O . SER A 1 110 ? 28.985 -8.475 -8.856 1.00 79.75 110 SER A O 1
ATOM 883 N N . LEU A 1 111 ? 27.247 -9.525 -7.912 1.00 83.62 111 LEU A N 1
ATOM 884 C CA . LEU A 1 111 ? 28.026 -10.121 -6.828 1.00 83.62 111 LEU A CA 1
ATOM 885 C C . LEU A 1 111 ? 29.057 -11.132 -7.352 1.00 83.62 111 LEU A C 1
ATOM 887 O O . LEU A 1 111 ? 30.207 -11.128 -6.917 1.00 83.62 111 LEU A O 1
ATOM 891 N N . SER A 1 112 ? 28.670 -11.965 -8.321 1.00 79.44 112 SER A N 1
ATOM 892 C CA . SER A 1 112 ? 29.576 -12.915 -8.970 1.00 79.44 112 SER A CA 1
ATOM 893 C C . SER A 1 112 ? 30.713 -12.206 -9.714 1.00 79.44 112 SER A C 1
ATOM 895 O O . SER A 1 112 ? 31.869 -12.603 -9.571 1.00 79.44 112 SER A O 1
ATOM 897 N N . ALA A 1 113 ? 30.421 -11.112 -10.427 1.00 76.00 113 ALA A N 1
ATOM 898 C CA . ALA A 1 113 ? 31.431 -10.299 -11.102 1.00 76.00 113 ALA A CA 1
ATOM 899 C C . ALA A 1 113 ? 32.437 -9.684 -10.112 1.00 76.00 113 ALA A C 1
ATOM 901 O O . ALA A 1 113 ? 33.647 -9.750 -10.344 1.00 76.00 113 ALA A O 1
ATOM 902 N N . VAL A 1 114 ? 31.956 -9.175 -8.969 1.00 79.31 114 VAL A N 1
ATOM 903 C CA . VAL A 1 114 ? 32.817 -8.642 -7.900 1.00 79.31 114 VAL A CA 1
ATOM 904 C C . VAL A 1 114 ? 33.736 -9.719 -7.328 1.00 79.31 114 VAL A C 1
ATOM 906 O O . VAL A 1 114 ? 34.917 -9.451 -7.114 1.00 79.31 114 VAL A O 1
ATOM 909 N N . LEU A 1 115 ? 33.229 -10.932 -7.103 1.00 77.88 115 LEU A N 1
ATOM 910 C CA . LEU A 1 115 ? 34.028 -12.038 -6.570 1.00 77.88 115 LEU A CA 1
ATOM 911 C C . LEU A 1 115 ? 35.050 -12.573 -7.583 1.00 77.88 115 LEU A C 1
ATOM 913 O O . LEU A 1 115 ? 36.155 -12.939 -7.191 1.00 77.88 115 LEU A O 1
ATOM 917 N N . ALA A 1 116 ? 34.703 -12.610 -8.871 1.00 75.94 116 ALA A N 1
ATOM 918 C CA . ALA A 1 116 ? 35.564 -13.163 -9.915 1.00 75.94 116 ALA A CA 1
ATOM 919 C C . ALA A 1 116 ? 36.666 -12.194 -10.377 1.00 75.94 116 ALA A C 1
ATOM 921 O O . ALA A 1 116 ? 37.784 -12.624 -10.651 1.00 75.94 116 ALA A O 1
ATOM 922 N N . MET A 1 117 ? 36.361 -10.897 -10.487 1.00 74.81 117 MET A N 1
ATOM 923 C CA . MET A 1 117 ? 37.273 -9.897 -11.065 1.00 74.81 117 MET A CA 1
ATOM 924 C C . MET A 1 117 ? 37.745 -8.831 -10.067 1.00 74.81 117 MET A C 1
ATOM 926 O O . MET A 1 117 ? 38.665 -8.071 -10.376 1.00 74.81 117 MET A O 1
ATOM 930 N N . GLY A 1 118 ? 37.137 -8.761 -8.880 1.00 78.12 118 GLY A N 1
ATOM 931 C CA . GLY A 1 118 ? 37.376 -7.716 -7.889 1.00 78.12 118 GLY A CA 1
ATOM 932 C C . GLY A 1 118 ? 36.526 -6.457 -8.109 1.00 78.12 118 GLY A C 1
ATOM 933 O O . GLY A 1 118 ? 35.984 -6.200 -9.189 1.00 78.12 118 GLY A O 1
ATOM 934 N N . ILE A 1 119 ? 36.426 -5.636 -7.057 1.00 75.25 119 ILE A N 1
ATOM 935 C CA . ILE A 1 119 ? 35.608 -4.407 -7.029 1.00 75.25 119 ILE A CA 1
ATOM 936 C C . ILE A 1 119 ? 36.049 -3.406 -8.103 1.00 75.25 119 ILE A C 1
ATOM 938 O O . ILE A 1 119 ? 35.205 -2.833 -8.787 1.00 75.25 119 ILE A O 1
ATOM 942 N N . VAL A 1 120 ? 37.362 -3.223 -8.282 1.00 77.56 120 VAL A N 1
ATOM 943 C CA . VAL A 1 120 ? 37.920 -2.234 -9.219 1.00 77.56 120 VAL A CA 1
ATOM 944 C C . VAL A 1 120 ? 37.544 -2.575 -10.661 1.00 77.56 120 VAL A C 1
ATOM 946 O O . VAL A 1 120 ? 36.982 -1.735 -11.357 1.00 77.56 120 VAL A O 1
ATOM 949 N N . SER A 1 121 ? 37.756 -3.824 -11.081 1.00 75.19 121 SER A N 1
ATOM 950 C CA . SER A 1 121 ? 37.416 -4.288 -12.431 1.00 75.19 121 SER A CA 1
ATOM 951 C C . SER A 1 121 ? 35.911 -4.254 -12.699 1.00 75.19 121 SER A C 1
ATOM 953 O O . SER A 1 121 ? 35.492 -3.895 -13.798 1.00 75.19 121 SER A O 1
ATOM 955 N N . THR A 1 122 ? 35.089 -4.564 -11.691 1.00 77.19 122 THR A N 1
ATOM 956 C CA . THR A 1 122 ? 33.626 -4.474 -11.811 1.00 77.19 122 THR A CA 1
ATOM 957 C C . THR A 1 122 ? 33.180 -3.029 -12.031 1.00 77.19 122 THR A C 1
ATOM 959 O O . THR A 1 122 ? 32.377 -2.763 -12.924 1.00 77.19 122 THR A O 1
ATOM 962 N N . LEU A 1 123 ? 33.748 -2.077 -11.281 1.00 78.56 123 LEU A N 1
ATOM 963 C CA . LEU A 1 123 ? 33.453 -0.654 -11.452 1.00 78.56 123 LEU A CA 1
ATOM 964 C C . LEU A 1 123 ? 33.881 -0.145 -12.834 1.00 78.56 123 LEU A C 1
ATOM 966 O O . LEU A 1 123 ? 33.141 0.602 -13.472 1.00 78.56 123 LEU A O 1
ATOM 970 N N . THR A 1 124 ? 35.055 -0.564 -13.318 1.00 77.56 124 THR A N 1
ATOM 971 C CA . THR A 1 124 ? 35.534 -0.210 -14.661 1.00 77.56 124 THR A CA 1
ATOM 972 C C . THR A 1 124 ? 34.616 -0.774 -15.741 1.00 77.56 124 THR A C 1
ATOM 974 O O . THR A 1 124 ? 34.267 -0.057 -16.676 1.00 77.56 124 THR A O 1
ATOM 977 N N . CYS A 1 125 ? 34.167 -2.023 -15.604 1.00 79.75 125 CYS A N 1
ATOM 978 C CA . CYS A 1 125 ? 33.241 -2.639 -16.553 1.00 79.75 125 CYS A CA 1
ATOM 979 C C . CYS A 1 125 ? 31.891 -1.904 -16.580 1.00 79.75 125 CYS A C 1
ATOM 981 O O . CYS A 1 125 ? 31.354 -1.638 -17.654 1.00 79.75 125 CYS A O 1
ATOM 983 N N . LEU A 1 126 ? 31.390 -1.487 -15.414 1.00 81.62 126 LEU A N 1
ATOM 984 C CA . LEU A 1 126 ? 30.147 -0.724 -15.291 1.00 81.62 126 LEU A CA 1
ATOM 985 C C . LEU A 1 126 ? 30.276 0.683 -15.899 1.00 81.62 126 LEU A C 1
ATOM 987 O O . LEU A 1 126 ? 29.388 1.114 -16.630 1.00 81.62 126 LEU A O 1
ATOM 991 N N . MET A 1 127 ? 31.405 1.367 -15.680 1.00 84.25 127 MET A N 1
ATOM 992 C CA . MET A 1 127 ? 31.712 2.655 -16.320 1.00 84.25 127 MET A CA 1
ATOM 993 C C . MET A 1 127 ? 31.780 2.541 -17.847 1.00 84.25 127 MET A C 1
ATOM 995 O O . MET A 1 127 ? 31.159 3.333 -18.554 1.00 84.25 127 MET A O 1
ATOM 999 N N . VAL A 1 128 ? 32.509 1.547 -18.366 1.00 83.25 128 VAL A N 1
ATOM 1000 C CA . VAL A 1 128 ? 32.653 1.334 -19.814 1.00 83.25 128 VAL A CA 1
ATOM 1001 C C . VAL A 1 128 ? 31.311 0.945 -20.435 1.00 83.25 128 VAL A C 1
ATOM 1003 O O . VAL A 1 128 ? 30.914 1.525 -21.443 1.00 83.25 128 VAL A O 1
ATOM 1006 N N . GLY A 1 129 ? 30.569 0.027 -19.814 1.00 83.69 129 GLY A N 1
ATOM 1007 C CA . GLY A 1 129 ? 29.230 -0.359 -20.259 1.00 83.69 129 GLY A CA 1
ATOM 1008 C C . GLY A 1 129 ? 28.253 0.819 -20.264 1.00 83.69 129 GLY A C 1
ATOM 1009 O O . GLY A 1 129 ? 27.541 1.020 -21.247 1.00 83.69 129 GLY A O 1
ATOM 1010 N N . GLY A 1 130 ? 28.275 1.651 -19.218 1.00 85.62 130 GLY A N 1
ATOM 1011 C CA . GLY A 1 130 ? 27.482 2.879 -19.141 1.00 85.62 130 GLY A CA 1
ATOM 1012 C C . GLY A 1 130 ? 27.833 3.882 -20.242 1.00 85.62 130 GLY A C 1
ATOM 1013 O O . GLY A 1 130 ? 26.934 4.447 -20.864 1.00 85.62 130 GLY A O 1
ATOM 1014 N N . ALA A 1 131 ? 29.122 4.053 -20.550 1.00 81.00 131 ALA A N 1
ATOM 1015 C CA . ALA A 1 131 ? 29.569 4.905 -21.649 1.00 81.00 131 ALA A CA 1
ATOM 1016 C C . ALA A 1 131 ? 29.069 4.397 -23.014 1.00 81.00 131 ALA A C 1
ATOM 1018 O O . ALA A 1 131 ? 28.561 5.180 -23.815 1.00 81.00 131 ALA A O 1
ATOM 1019 N N . PHE A 1 132 ? 29.138 3.086 -23.265 1.00 82.25 132 PHE A N 1
ATOM 1020 C CA . PHE A 1 132 ? 28.617 2.482 -24.495 1.00 82.25 132 PHE A CA 1
ATOM 1021 C C . PHE A 1 132 ? 27.095 2.582 -24.609 1.00 82.25 132 PHE A C 1
ATOM 1023 O O . PHE A 1 132 ? 26.584 2.884 -25.687 1.00 82.25 132 PHE A O 1
ATOM 1030 N N . TYR A 1 133 ? 26.366 2.380 -23.511 1.00 85.69 133 TYR A N 1
ATOM 1031 C CA . TYR A 1 133 ? 24.920 2.584 -23.484 1.00 85.69 133 TYR A CA 1
ATOM 1032 C C . TYR A 1 133 ? 24.561 4.042 -23.794 1.00 85.69 133 TYR A C 1
ATOM 1034 O O . TYR A 1 133 ? 23.717 4.300 -24.650 1.00 85.69 133 TYR A O 1
ATOM 1042 N N . GLY A 1 134 ? 25.258 4.999 -23.173 1.00 80.88 134 GLY A N 1
ATOM 1043 C CA . GLY A 1 134 ? 25.095 6.424 -23.460 1.00 80.88 134 GLY A CA 1
ATOM 1044 C C . GLY A 1 134 ? 25.351 6.758 -24.931 1.00 80.88 134 GLY A C 1
ATOM 1045 O O . GLY A 1 134 ? 24.548 7.455 -25.547 1.00 80.88 134 GLY A O 1
ATOM 1046 N N . LEU A 1 135 ? 26.412 6.202 -25.525 1.00 78.88 135 LEU A N 1
ATOM 1047 C CA . LEU A 1 135 ? 26.699 6.348 -26.956 1.00 78.88 135 LEU A CA 1
ATOM 1048 C C . LEU A 1 135 ? 25.602 5.741 -27.839 1.00 78.88 135 LEU A C 1
ATOM 1050 O O . LEU A 1 135 ? 25.197 6.366 -28.816 1.00 78.88 135 LEU A O 1
ATOM 1054 N N . ALA A 1 136 ? 25.089 4.560 -27.495 1.00 80.44 136 ALA A N 1
ATOM 1055 C CA . ALA A 1 136 ? 24.020 3.905 -28.245 1.00 80.44 136 ALA A CA 1
ATOM 1056 C C . ALA A 1 136 ? 22.712 4.713 -28.204 1.00 80.44 136 ALA A C 1
ATOM 1058 O O . ALA A 1 136 ? 22.076 4.918 -29.240 1.00 80.44 136 ALA A O 1
ATOM 1059 N N . VAL A 1 137 ? 22.343 5.230 -27.029 1.00 80.25 137 VAL A N 1
ATOM 1060 C CA . VAL A 1 137 ? 21.174 6.104 -26.849 1.00 80.25 137 VAL A CA 1
ATOM 1061 C C . VAL A 1 137 ? 21.364 7.421 -27.600 1.00 80.25 137 VAL A C 1
ATOM 1063 O O . VAL A 1 137 ? 20.463 7.859 -28.314 1.00 80.25 137 VAL A O 1
ATOM 1066 N N . PHE A 1 138 ? 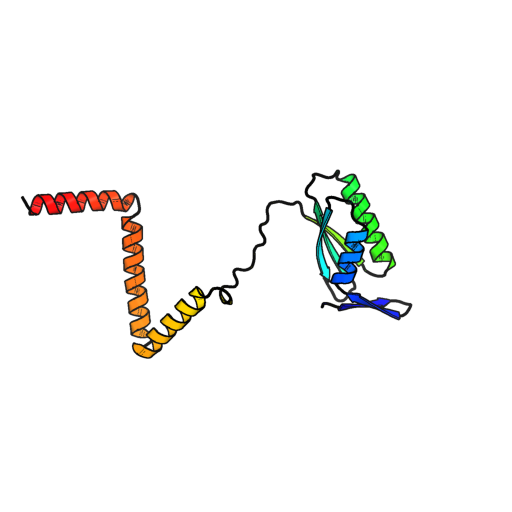22.551 8.024 -27.517 1.00 78.62 138 PHE A N 1
ATOM 1067 C CA . PHE A 1 138 ? 22.876 9.244 -28.252 1.00 78.62 138 PHE A CA 1
ATOM 1068 C C . PHE A 1 138 ? 22.788 9.039 -29.771 1.00 78.62 138 PHE A C 1
ATOM 1070 O O . PHE A 1 138 ? 22.191 9.852 -30.470 1.00 78.62 138 PHE A O 1
ATOM 1077 N N . MET A 1 139 ? 23.290 7.913 -30.284 1.00 73.06 139 MET A N 1
ATOM 1078 C CA . MET A 1 139 ? 23.156 7.520 -31.691 1.00 73.06 139 MET A CA 1
ATOM 1079 C C . MET A 1 139 ? 21.704 7.250 -32.125 1.00 73.06 139 MET A C 1
ATOM 1081 O O . MET A 1 139 ? 21.424 7.257 -33.328 1.00 73.06 139 MET A O 1
ATOM 1085 N N . GLY A 1 140 ? 20.799 6.950 -31.192 1.00 67.88 140 GLY A N 1
ATOM 1086 C CA . GLY A 1 140 ? 19.364 6.779 -31.442 1.00 67.88 140 GLY A CA 1
ATOM 1087 C C . GLY A 1 140 ? 18.563 8.086 -31.413 1.00 67.88 140 GLY A C 1
ATOM 1088 O O . GLY A 1 140 ? 17.483 8.141 -31.997 1.00 67.88 140 GLY A O 1
ATOM 1089 N N . SER A 1 141 ? 19.096 9.130 -30.772 1.00 73.62 141 SER A N 1
ATOM 1090 C CA . SER A 1 141 ? 18.498 10.468 -30.704 1.00 73.62 141 SER A CA 1
ATOM 1091 C C . SER A 1 141 ? 18.600 11.211 -32.045 1.00 73.62 141 SER A C 1
ATOM 1093 O O . SER A 1 141 ? 19.478 10.924 -32.863 1.00 73.62 141 SER A O 1
ATOM 1095 N N . ASP A 1 142 ? 17.729 12.196 -32.279 1.00 63.69 142 ASP A N 1
ATOM 1096 C CA . ASP A 1 142 ? 17.696 12.970 -33.530 1.00 63.69 142 ASP A CA 1
ATOM 1097 C C . ASP A 1 142 ? 19.002 13.749 -33.785 1.00 63.69 142 ASP A C 1
ATOM 1099 O O . ASP A 1 142 ? 19.423 13.886 -34.933 1.00 63.69 142 ASP A O 1
ATOM 1103 N N . SER A 1 143 ? 19.734 14.132 -32.732 1.00 60.88 143 SER A N 1
ATOM 1104 C CA . SER A 1 143 ? 21.097 14.682 -32.847 1.00 60.88 143 SER A CA 1
ATOM 1105 C C . SER A 1 143 ? 22.133 13.652 -33.333 1.00 60.88 143 SER A C 1
ATOM 1107 O O . SER A 1 143 ? 23.122 14.020 -33.965 1.00 60.88 143 SER A O 1
ATOM 1109 N N . GLY A 1 144 ? 21.920 12.359 -33.070 1.00 55.88 144 GLY A N 1
ATOM 1110 C CA . GLY A 1 144 ? 22.801 11.264 -33.489 1.00 55.88 144 GLY A CA 1
ATOM 1111 C C . GLY A 1 144 ? 22.580 10.798 -34.931 1.00 55.88 144 GLY A C 1
ATOM 1112 O O . GLY A 1 144 ? 23.518 10.305 -35.562 1.00 55.88 144 GLY A O 1
ATOM 1113 N N . LYS A 1 145 ? 21.377 10.992 -35.492 1.00 58.09 145 LYS A N 1
ATOM 1114 C CA . LYS A 1 145 ? 21.081 10.689 -36.906 1.00 58.09 145 LYS A CA 1
ATOM 1115 C C . LYS A 1 145 ? 21.914 11.545 -37.867 1.00 58.09 145 LYS A C 1
ATOM 1117 O O . LYS A 1 145 ? 22.513 10.997 -38.788 1.00 58.09 145 LYS A O 1
ATOM 1122 N N . ASN A 1 146 ? 22.063 12.839 -37.579 1.00 61.38 146 ASN A N 1
ATOM 1123 C CA . ASN A 1 146 ? 22.863 13.766 -38.395 1.00 61.38 146 ASN A CA 1
ATOM 1124 C C . ASN A 1 146 ? 24.363 13.399 -38.427 1.00 61.38 146 ASN A C 1
ATOM 1126 O O . ASN A 1 146 ? 25.050 13.607 -39.428 1.00 61.38 146 ASN A O 1
ATOM 1130 N N . ILE A 1 147 ? 24.879 12.810 -37.340 1.00 61.88 147 ILE A N 1
ATOM 1131 C CA . ILE A 1 147 ? 26.274 12.352 -37.246 1.00 61.88 147 ILE A CA 1
ATOM 1132 C C . ILE A 1 147 ? 26.461 11.028 -37.996 1.00 61.88 147 ILE A C 1
ATOM 1134 O O . ILE A 1 147 ? 27.477 10.846 -38.663 1.00 61.88 147 ILE A O 1
ATOM 1138 N N . LYS A 1 148 ? 25.478 10.118 -37.946 1.00 61.38 148 LYS A N 1
ATOM 1139 C CA . LYS A 1 148 ? 25.501 8.884 -38.749 1.00 61.38 148 LYS A CA 1
ATOM 1140 C C . LYS A 1 148 ? 25.569 9.189 -40.243 1.00 61.38 148 LYS A C 1
ATOM 1142 O O . LYS A 1 148 ? 26.362 8.560 -40.935 1.00 61.38 148 LYS A O 1
ATOM 1147 N N . GLU A 1 149 ? 24.801 10.166 -40.720 1.00 64.06 149 GLU A N 1
ATOM 1148 C CA . GLU A 1 149 ? 24.827 10.584 -42.128 1.00 64.06 149 GLU A CA 1
ATOM 1149 C C . GLU A 1 149 ? 26.171 11.218 -42.525 1.00 64.06 149 GLU A C 1
ATOM 1151 O O . GLU A 1 149 ? 26.715 10.859 -43.567 1.00 64.06 149 GLU A O 1
ATOM 1156 N N . SER A 1 150 ? 26.764 12.056 -41.663 1.00 64.88 150 SER A N 1
ATOM 1157 C CA . SER A 1 150 ? 28.105 12.635 -41.889 1.00 64.88 150 SER A CA 1
ATOM 1158 C C . SER A 1 150 ? 29.238 11.601 -41.870 1.00 64.88 150 SER A C 1
ATOM 1160 O O . SER A 1 150 ? 30.199 11.705 -42.626 1.00 64.88 150 SER A O 1
ATOM 1162 N N . ILE A 1 151 ? 29.159 10.586 -41.007 1.00 70.62 151 ILE A N 1
ATOM 1163 C CA . ILE A 1 151 ? 30.164 9.513 -40.967 1.00 70.62 151 ILE A CA 1
ATOM 1164 C C . ILE A 1 151 ? 30.016 8.606 -42.192 1.00 70.62 151 ILE A C 1
ATOM 1166 O O . ILE A 1 151 ? 31.015 8.188 -42.771 1.00 70.62 151 ILE A O 1
ATOM 1170 N N . TYR A 1 152 ? 28.783 8.326 -42.623 1.00 72.44 152 TYR A N 1
ATOM 1171 C CA . TYR A 1 152 ? 28.535 7.511 -43.810 1.00 72.44 152 TYR A CA 1
ATOM 1172 C C . TYR A 1 152 ? 29.001 8.210 -45.094 1.00 72.44 152 TYR A C 1
ATOM 1174 O O . TYR A 1 152 ? 29.550 7.551 -45.975 1.00 72.44 152 TYR A O 1
ATOM 1182 N N . SER A 1 153 ? 28.838 9.535 -45.196 1.00 70.44 153 SER A N 1
ATOM 1183 C CA . SER A 1 153 ? 29.353 10.306 -46.332 1.00 70.44 153 SER A CA 1
ATOM 1184 C C . SER A 1 153 ? 30.882 10.363 -46.355 1.00 70.44 153 SER A C 1
ATOM 1186 O O . SER A 1 153 ? 31.459 10.125 -47.410 1.00 70.44 153 SER A O 1
ATOM 1188 N N . LEU A 1 154 ? 31.541 10.570 -45.209 1.00 69.44 154 LEU A N 1
ATOM 1189 C CA . LEU A 1 154 ? 33.009 10.574 -45.115 1.00 69.44 154 LEU A CA 1
ATOM 1190 C C . LEU A 1 154 ? 33.628 9.203 -45.412 1.00 69.44 154 LEU A C 1
ATOM 1192 O O . LEU A 1 154 ? 34.644 9.116 -46.093 1.00 69.44 154 LEU A O 1
ATOM 1196 N N . ILE A 1 155 ? 33.021 8.114 -44.931 1.00 73.94 155 ILE A N 1
ATOM 1197 C CA . ILE A 1 155 ? 33.500 6.758 -45.240 1.00 73.94 155 ILE A CA 1
ATOM 1198 C C . ILE A 1 155 ? 33.319 6.451 -46.729 1.00 73.94 155 ILE A C 1
ATOM 1200 O O . ILE A 1 155 ? 34.189 5.826 -47.326 1.00 73.94 155 ILE A O 1
ATOM 1204 N N . LYS A 1 156 ? 32.218 6.905 -47.339 1.00 71.81 156 LYS A N 1
ATOM 1205 C CA . LYS A 1 156 ? 31.979 6.744 -48.776 1.00 71.81 156 LYS A CA 1
ATOM 1206 C C . LYS A 1 156 ? 32.982 7.537 -49.622 1.00 71.81 156 LYS A C 1
ATOM 1208 O O . LYS A 1 156 ? 33.427 7.024 -50.634 1.00 71.81 156 LYS A O 1
ATOM 1213 N N . GLU A 1 157 ? 33.367 8.733 -49.183 1.00 71.62 157 GLU A N 1
ATOM 1214 C CA . GLU A 1 157 ? 34.358 9.591 -49.852 1.00 71.62 157 GLU A CA 1
ATOM 1215 C C . GLU A 1 157 ? 35.800 9.058 -49.751 1.00 71.62 157 GLU A C 1
ATOM 1217 O O . GLU A 1 157 ? 36.618 9.352 -50.609 1.00 71.62 157 GLU A O 1
ATOM 1222 N N . ILE A 1 158 ? 36.119 8.261 -48.726 1.00 69.88 158 ILE A N 1
ATOM 1223 C CA . ILE A 1 158 ? 37.434 7.603 -48.583 1.00 69.88 158 ILE A CA 1
ATOM 1224 C C . ILE A 1 158 ? 37.514 6.293 -49.393 1.00 69.88 158 ILE A C 1
ATOM 1226 O O . ILE A 1 158 ? 38.611 5.796 -49.652 1.00 69.88 158 ILE A O 1
ATOM 1230 N N . LEU A 1 159 ? 36.367 5.694 -49.734 1.00 68.94 159 LEU A N 1
ATOM 1231 C CA . LEU A 1 159 ? 36.289 4.394 -50.408 1.00 68.94 159 LEU A CA 1
ATOM 1232 C C . LEU A 1 159 ? 36.169 4.498 -51.945 1.00 68.94 159 LEU A C 1
ATOM 1234 O O . LEU A 1 159 ? 36.454 3.504 -52.613 1.00 68.94 159 LEU A O 1
ATOM 1238 N N . ASP A 1 160 ? 35.742 5.652 -52.475 1.00 56.53 160 ASP A N 1
ATOM 1239 C CA . ASP A 1 160 ? 35.848 6.043 -53.901 1.00 56.53 160 ASP A CA 1
ATOM 1240 C C . ASP A 1 160 ? 37.245 6.619 -54.214 1.00 56.53 160 ASP A C 1
ATOM 1242 O O . ASP A 1 160 ? 37.749 6.377 -55.337 1.00 56.53 160 ASP A O 1
#

Foldseek 3Di:
DDWQWFQDPVGIDTDDQVNVLVVLVVLDDPQKHFPGWDDPDNQLEIETEIEGPDPPPPVVVVVSQVVSQVVCVVVVHRYGYHYDYPPPPDPPPVPPCVPDPVSVVVVVVLVVCCVPPNPVVSVVVVVVVVVVVVVVVCCVDPVNVVVVVVVVVVVVVVVD

Radius of gyration: 29.93 Å; chains: 1; bounding box: 64×30×85 Å